Protein AF-A0A2G6J5K8-F1 (afdb_monomer_lite)

pLDDT: mean 71.07, std 20.0, range [29.27, 92.19]

Radius of gyration: 19.98 Å; chains: 1; bounding box: 50×26×52 Å

Sequence (111 aa):
PRGDVWRDRETLGNDDHAKGGENRFSLHRSGLVFALRFCWESARKGTLCAAADLLITPVPARGRCPSCGTEAEVDSFVASCPACDRVGLELLQGRELRLRSLDVDREANHV

Structure (mmCIF, N/CA/C/O backbone):
data_AF-A0A2G6J5K8-F1
#
_entry.id   AF-A0A2G6J5K8-F1
#
loop_
_atom_site.group_PDB
_atom_site.id
_atom_site.type_symbol
_atom_site.label_atom_id
_atom_site.label_alt_id
_atom_site.label_comp_id
_atom_site.label_asym_id
_atom_site.label_entity_id
_atom_site.label_seq_id
_atom_site.pdbx_PDB_ins_code
_atom_site.Cartn_x
_atom_site.Cartn_y
_atom_site.Cartn_z
_atom_site.occupancy
_atom_site.B_iso_or_equiv
_atom_site.auth_seq_id
_atom_site.auth_comp_id
_atom_site.auth_asym_id
_atom_site.auth_atom_id
_atom_site.pdbx_PDB_model_num
ATOM 1 N N . PRO A 1 1 ? -10.233 7.550 -26.027 1.00 35.38 1 PRO A N 1
ATOM 2 C CA . PRO A 1 1 ? -9.608 6.415 -25.301 1.00 35.38 1 PRO A CA 1
ATOM 3 C C . PRO A 1 1 ? -8.640 6.959 -24.232 1.00 35.38 1 PRO A C 1
ATOM 5 O O . PRO A 1 1 ? -7.585 7.459 -24.586 1.00 35.38 1 PRO A O 1
ATOM 8 N N . ARG A 1 2 ? -8.934 7.046 -22.936 1.00 35.16 2 ARG A N 1
ATOM 9 C CA . ARG A 1 2 ? -9.656 6.233 -21.944 1.00 35.16 2 ARG A CA 1
ATOM 10 C C . ARG A 1 2 ? -10.281 7.287 -21.000 1.00 35.16 2 ARG A C 1
ATOM 12 O O . ARG A 1 2 ? -9.561 8.195 -20.627 1.00 35.16 2 ARG A O 1
ATOM 19 N N . GLY A 1 3 ? -11.573 7.364 -20.713 1.00 31.12 3 GLY A N 1
ATOM 20 C CA . GLY A 1 3 ? -12.426 6.313 -20.170 1.00 31.12 3 GLY A CA 1
ATOM 21 C C . GLY A 1 3 ? -12.781 6.650 -18.715 1.00 31.12 3 GLY A C 1
ATOM 22 O O . GLY A 1 3 ? -12.599 5.803 -17.849 1.00 31.12 3 GLY A O 1
ATOM 23 N N . ASP A 1 4 ? -13.216 7.890 -18.460 1.00 38.50 4 ASP A N 1
ATOM 24 C CA . ASP A 1 4 ? -13.761 8.347 -17.180 1.00 38.50 4 ASP A CA 1
ATOM 25 C C . ASP A 1 4 ? -15.179 7.801 -17.017 1.00 38.50 4 ASP A C 1
ATOM 27 O O . ASP A 1 4 ? -16.109 8.334 -17.613 1.00 38.50 4 ASP A O 1
ATOM 31 N N . VAL A 1 5 ? -15.361 6.734 -16.238 1.00 36.47 5 VAL A N 1
ATOM 32 C CA . VAL A 1 5 ? -16.668 6.358 -15.679 1.00 36.47 5 VAL A CA 1
ATOM 33 C C . VAL A 1 5 ? -16.429 5.548 -14.407 1.00 36.47 5 VAL A C 1
ATOM 35 O O . VAL A 1 5 ? -16.060 4.382 -14.492 1.00 36.47 5 VAL A O 1
ATOM 38 N N . TRP A 1 6 ? -16.717 6.112 -13.235 1.00 37.88 6 TRP A N 1
ATOM 39 C CA . TRP A 1 6 ? -17.154 5.298 -12.100 1.00 37.88 6 TRP A CA 1
ATOM 40 C C . TRP A 1 6 ? -18.399 5.945 -11.504 1.00 37.88 6 TRP A C 1
ATOM 42 O O . TRP A 1 6 ? -18.350 7.038 -10.954 1.00 37.88 6 TRP A O 1
ATOM 52 N N . ARG A 1 7 ? -19.530 5.276 -11.759 1.00 31.91 7 ARG A N 1
ATOM 53 C CA . ARG A 1 7 ? -20.882 5.643 -11.335 1.00 31.91 7 ARG A CA 1
ATOM 54 C C . ARG A 1 7 ? -21.033 5.448 -9.831 1.00 31.91 7 ARG A C 1
ATOM 56 O O . ARG A 1 7 ? -20.701 4.370 -9.333 1.00 31.91 7 ARG A O 1
ATOM 63 N N . ASP A 1 8 ? -21.648 6.429 -9.183 1.00 35.56 8 ASP A N 1
ATOM 64 C CA . ASP A 1 8 ? -22.323 6.246 -7.904 1.00 35.56 8 ASP A CA 1
ATOM 65 C C . ASP A 1 8 ? -23.358 5.127 -8.033 1.00 35.56 8 ASP A C 1
ATOM 67 O O . ASP A 1 8 ? -24.153 5.080 -8.979 1.00 35.56 8 ASP A O 1
ATOM 71 N N . ARG A 1 9 ? -23.319 4.188 -7.093 1.00 38.47 9 ARG A N 1
ATOM 72 C CA . ARG A 1 9 ? -24.383 3.210 -6.904 1.00 38.47 9 ARG A CA 1
ATOM 73 C C . ARG A 1 9 ? -24.692 3.130 -5.423 1.00 38.47 9 ARG A C 1
ATOM 75 O O . ARG A 1 9 ? -24.114 2.324 -4.701 1.00 38.47 9 ARG A O 1
ATOM 82 N N . GLU A 1 10 ? -25.631 3.971 -5.019 1.00 47.53 10 GLU A N 1
ATOM 83 C CA . GLU A 1 10 ? -26.541 3.6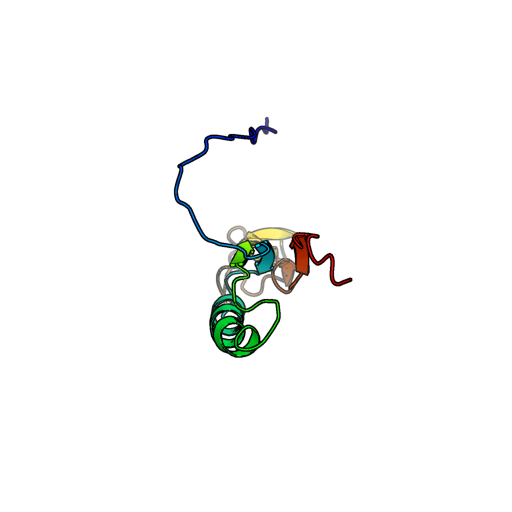75 -3.923 1.00 47.53 10 GLU A CA 1
ATOM 84 C C . GLU A 1 10 ? -27.349 2.422 -4.284 1.00 47.53 10 GLU A C 1
ATOM 86 O O . GLU A 1 10 ? -27.998 2.373 -5.326 1.00 47.53 10 GLU A O 1
A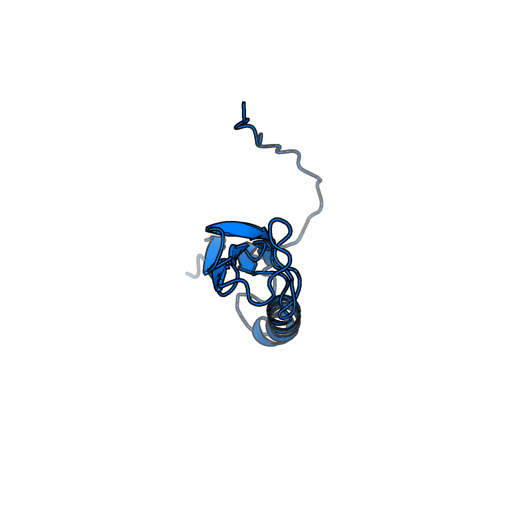TOM 91 N N . THR A 1 11 ? -27.318 1.418 -3.412 1.00 41.56 11 THR A N 1
ATOM 92 C CA . THR A 1 11 ? -28.514 0.650 -3.045 1.00 41.56 11 THR A CA 1
ATOM 93 C C . THR A 1 11 ? -28.279 0.065 -1.663 1.00 41.56 11 THR A C 1
ATOM 95 O O . THR A 1 11 ? -27.370 -0.737 -1.459 1.00 41.56 11 THR A O 1
ATOM 98 N N . LEU A 1 12 ? -29.120 0.532 -0.747 1.00 44.03 12 LEU A N 1
ATOM 99 C CA . LEU A 1 12 ? -29.267 0.148 0.645 1.00 44.03 12 LEU A CA 1
ATOM 100 C C . LEU A 1 12 ? -29.602 -1.345 0.766 1.00 44.03 12 LEU A C 1
ATOM 102 O O . LEU A 1 12 ? -30.574 -1.818 0.177 1.00 44.03 12 LEU A O 1
ATOM 106 N N . GLY A 1 13 ? -28.809 -2.061 1.559 1.00 29.27 13 GLY A N 1
ATOM 107 C CA . GLY A 1 13 ? -29.193 -3.308 2.208 1.00 29.27 13 GLY A CA 1
ATOM 108 C C . GLY A 1 13 ? -29.441 -2.990 3.676 1.00 29.27 13 GLY A C 1
ATOM 109 O O . GLY A 1 13 ? -28.534 -2.555 4.374 1.00 29.27 13 GLY A O 1
ATOM 110 N N . ASN A 1 14 ? -30.696 -3.113 4.084 1.00 41.41 14 ASN A N 1
ATOM 111 C CA . ASN A 1 14 ? -31.193 -2.889 5.430 1.00 41.41 14 ASN A CA 1
ATOM 112 C C . ASN A 1 14 ? -30.600 -3.920 6.400 1.00 41.41 14 ASN A C 1
ATOM 114 O O . ASN A 1 14 ? -31.086 -5.044 6.416 1.00 41.41 14 ASN A O 1
ATOM 118 N N . ASP A 1 15 ? -29.614 -3.517 7.200 1.00 39.31 15 ASP A N 1
ATOM 119 C CA . ASP A 1 15 ? -29.224 -4.195 8.437 1.00 39.31 15 ASP A CA 1
ATOM 120 C C . ASP A 1 15 ? -28.860 -3.137 9.489 1.00 39.31 15 ASP A C 1
ATOM 122 O O . ASP A 1 15 ? -27.913 -2.360 9.351 1.00 39.31 15 ASP A O 1
ATOM 126 N N . ASP A 1 16 ? -29.689 -3.083 10.527 1.00 45.56 16 ASP A N 1
ATOM 127 C CA . ASP A 1 16 ? -29.548 -2.217 11.685 1.00 45.56 16 ASP A CA 1
ATOM 128 C C . ASP A 1 16 ? -28.239 -2.502 12.456 1.00 45.56 16 ASP A C 1
ATOM 130 O O . ASP A 1 16 ? -27.921 -3.653 12.749 1.00 45.56 16 ASP A O 1
ATOM 134 N N . HIS A 1 17 ? -27.585 -1.427 12.920 1.00 38.56 17 HIS A N 1
ATOM 135 C CA . HIS A 1 17 ? -26.466 -1.361 13.886 1.00 38.56 17 HIS A CA 1
ATOM 136 C C . HIS A 1 17 ? -25.024 -1.508 13.358 1.00 38.56 17 HIS A C 1
ATOM 138 O O . HIS A 1 17 ? -24.336 -2.485 13.646 1.00 38.56 17 HIS A O 1
ATOM 144 N N . ALA A 1 18 ? -24.474 -0.430 12.790 1.00 36.06 18 ALA A N 1
ATOM 145 C CA . ALA A 1 18 ? -23.036 -0.151 12.883 1.00 36.06 18 ALA A CA 1
ATOM 146 C C . ALA A 1 18 ? -22.782 1.366 12.929 1.00 36.06 18 ALA A C 1
ATOM 148 O O . ALA A 1 18 ? -22.689 2.031 11.906 1.00 36.06 18 ALA A O 1
ATOM 149 N N . LYS A 1 19 ? -22.698 1.935 14.139 1.00 42.97 19 LYS A N 1
ATOM 150 C CA . LYS A 1 19 ? -22.201 3.306 14.341 1.00 42.97 19 LYS A CA 1
ATOM 151 C C . LYS A 1 19 ? -20.677 3.276 14.279 1.00 42.97 19 LYS A C 1
ATOM 153 O O . LYS A 1 19 ? -20.060 2.949 15.289 1.00 42.97 19 LYS A O 1
ATOM 158 N N . GLY A 1 20 ? -20.076 3.590 13.136 1.00 38.56 20 GLY A N 1
ATOM 159 C CA . GLY A 1 20 ? -18.625 3.586 12.970 1.00 38.56 20 GLY A CA 1
ATOM 160 C C . GLY A 1 20 ? -18.188 4.356 11.731 1.00 38.56 20 GLY A C 1
ATOM 161 O O . GLY A 1 20 ? -18.464 3.930 10.620 1.00 38.56 20 GLY A O 1
ATOM 162 N N . GLY A 1 21 ? -17.490 5.479 11.925 1.00 53.31 21 GLY A N 1
ATOM 163 C CA . GLY A 1 21 ? -16.977 6.296 10.823 1.00 53.31 21 GLY A CA 1
ATOM 164 C C . GLY A 1 21 ? -15.974 5.537 9.949 1.00 53.31 21 GLY A C 1
ATOM 165 O O . GLY A 1 21 ? -15.113 4.808 10.450 1.00 53.31 21 GLY A O 1
ATOM 166 N N . GLU A 1 22 ? -16.079 5.703 8.635 1.00 48.53 22 GLU A N 1
ATOM 167 C CA . GLU A 1 22 ? -15.224 5.032 7.658 1.00 48.53 22 GLU A CA 1
ATOM 168 C C . GLU A 1 22 ? -13.896 5.789 7.479 1.00 48.53 22 GLU A C 1
ATOM 170 O O . GLU A 1 22 ? -13.862 6.980 7.163 1.00 48.53 22 GLU A O 1
ATOM 175 N N . ASN A 1 23 ? -12.756 5.108 7.641 1.00 47.16 23 ASN A N 1
ATOM 176 C CA . ASN A 1 23 ? -11.446 5.688 7.342 1.00 47.16 23 ASN A CA 1
ATOM 177 C C . ASN A 1 23 ? -10.828 5.027 6.116 1.00 47.16 23 ASN A C 1
ATOM 179 O O . ASN A 1 23 ? -10.616 3.813 6.080 1.00 47.16 23 ASN A O 1
ATOM 183 N N . ARG A 1 24 ? -10.452 5.839 5.121 1.00 52.91 24 ARG A N 1
ATOM 184 C CA . ARG A 1 24 ? -9.852 5.355 3.874 1.00 52.91 24 ARG A CA 1
ATOM 185 C C . ARG A 1 24 ? -8.401 5.800 3.742 1.00 52.91 24 ARG A C 1
ATOM 187 O O . ARG A 1 24 ? -8.079 6.972 3.542 1.00 52.91 24 ARG A O 1
ATOM 194 N N . PHE A 1 25 ? -7.510 4.825 3.775 1.00 51.81 25 PHE A N 1
ATOM 195 C CA . PHE A 1 25 ? -6.077 4.957 3.564 1.00 51.81 25 PHE A CA 1
ATOM 196 C C . PHE A 1 25 ? -5.713 4.413 2.182 1.00 51.81 25 PHE A C 1
ATOM 198 O O . PHE A 1 25 ? -6.300 3.448 1.712 1.00 51.81 25 PHE A O 1
ATOM 205 N N . SER A 1 26 ? -4.738 5.002 1.493 1.00 44.38 26 SER A N 1
ATOM 206 C CA . SER A 1 26 ? -4.145 4.389 0.295 1.00 44.38 26 SER A CA 1
ATOM 207 C C . SER A 1 26 ? -2.745 3.867 0.623 1.00 44.38 26 SER A C 1
ATOM 209 O O . SER A 1 26 ? -1.924 4.636 1.120 1.00 44.38 26 SER A O 1
ATOM 211 N N . LEU A 1 27 ? -2.478 2.579 0.369 1.00 48.88 27 LEU A N 1
ATOM 212 C CA . LEU A 1 27 ? -1.241 1.876 0.748 1.00 48.88 27 LEU A CA 1
ATOM 213 C C . LEU A 1 27 ? -0.814 0.830 -0.283 1.00 48.88 27 LEU A C 1
ATOM 215 O O . LEU A 1 27 ? -1.527 -0.148 -0.475 1.00 48.88 27 LEU A O 1
ATOM 219 N N . HIS A 1 28 ? 0.378 0.971 -0.865 1.00 57.53 28 HIS A N 1
ATOM 220 C CA . HIS A 1 28 ? 0.980 -0.025 -1.763 1.00 57.53 28 HIS A CA 1
ATOM 221 C C . HIS A 1 28 ? 1.041 -1.431 -1.138 1.00 57.53 28 HIS A C 1
ATOM 223 O O . HIS A 1 28 ? 1.214 -1.562 0.069 1.00 57.53 28 HIS A O 1
ATOM 229 N N . ARG A 1 29 ? 0.983 -2.472 -1.984 1.00 55.62 29 ARG A N 1
ATOM 230 C CA . ARG A 1 29 ? 1.147 -3.920 -1.715 1.00 55.62 29 ARG A CA 1
ATOM 231 C C . ARG A 1 29 ? 2.540 -4.300 -1.162 1.00 55.62 29 ARG A C 1
ATOM 233 O O . ARG A 1 29 ? 3.156 -5.268 -1.584 1.00 55.62 29 ARG A O 1
ATOM 240 N N . SER A 1 30 ? 3.072 -3.502 -0.245 1.00 57.22 30 SER A N 1
ATOM 241 C CA . SER A 1 30 ? 4.223 -3.804 0.596 1.00 57.22 30 SER A CA 1
ATOM 242 C C . SER A 1 30 ? 3.716 -4.376 1.927 1.00 57.22 30 SER A C 1
ATOM 244 O O . SER A 1 30 ? 2.546 -4.205 2.282 1.00 57.22 30 SER A O 1
ATOM 246 N N . GLY A 1 31 ? 4.580 -5.042 2.700 1.00 66.31 31 GLY A N 1
ATOM 247 C CA . GLY A 1 31 ? 4.237 -5.567 4.036 1.00 66.31 31 GLY A CA 1
ATOM 248 C C . GLY A 1 31 ? 3.607 -4.535 4.990 1.00 66.31 31 GLY A C 1
ATOM 249 O O . GLY A 1 31 ? 2.990 -4.910 5.984 1.00 66.31 31 GLY A O 1
ATOM 250 N N . LEU A 1 32 ? 3.678 -3.243 4.652 1.00 77.12 32 LEU A N 1
ATOM 251 C CA . LEU A 1 32 ? 3.012 -2.147 5.341 1.00 77.12 32 LEU A CA 1
ATOM 252 C C . LEU A 1 32 ? 1.483 -2.297 5.408 1.00 77.12 32 LEU A C 1
ATOM 254 O O . LEU A 1 32 ? 0.907 -1.970 6.440 1.00 77.12 32 LEU A O 1
ATOM 258 N N . VAL A 1 33 ? 0.814 -2.818 4.369 1.00 81.25 33 VAL A N 1
ATOM 259 C CA . VAL A 1 33 ? -0.650 -3.044 4.412 1.00 81.25 33 VAL A CA 1
ATOM 260 C C . VAL A 1 33 ? -1.002 -4.038 5.512 1.00 81.25 33 VAL A C 1
ATOM 262 O O . VAL A 1 33 ? -1.925 -3.801 6.288 1.00 81.25 33 VAL A O 1
ATOM 265 N N . PHE A 1 34 ? -0.246 -5.132 5.601 1.00 82.38 34 PHE A N 1
ATOM 266 C CA . PHE A 1 34 ? -0.433 -6.135 6.644 1.00 82.38 34 PHE A CA 1
ATOM 267 C C . PHE A 1 34 ? -0.133 -5.560 8.025 1.00 82.38 34 PHE A C 1
ATOM 269 O O . PHE A 1 34 ? -0.943 -5.725 8.931 1.00 82.38 34 PHE A O 1
ATOM 276 N N . ALA A 1 35 ? 0.980 -4.836 8.171 1.00 87.75 35 ALA A N 1
ATOM 277 C CA . ALA A 1 35 ? 1.347 -4.200 9.432 1.00 87.75 35 ALA A CA 1
ATOM 278 C C . ALA A 1 35 ? 0.286 -3.192 9.902 1.00 87.75 35 ALA A C 1
ATOM 280 O O . ALA A 1 35 ? -0.066 -3.177 11.076 1.00 87.75 35 ALA A O 1
ATOM 281 N N . LEU A 1 36 ? -0.278 -2.389 8.995 1.00 88.62 36 LEU A N 1
ATOM 282 C CA . LEU A 1 36 ? -1.322 -1.425 9.340 1.00 88.62 36 LEU A CA 1
ATOM 283 C C . LEU A 1 36 ? -2.633 -2.098 9.715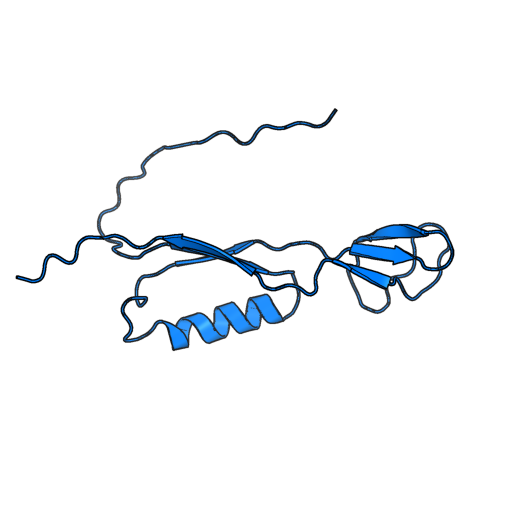 1.00 88.62 36 LEU A C 1
ATOM 285 O O . LEU A 1 36 ? -3.220 -1.710 10.717 1.00 88.62 36 LEU A O 1
ATOM 289 N N . ARG A 1 37 ? -3.066 -3.129 8.978 1.00 87.88 37 ARG A N 1
ATOM 290 C CA . ARG A 1 37 ? -4.244 -3.919 9.373 1.00 87.88 37 ARG A CA 1
ATOM 291 C C . ARG A 1 37 ? -4.050 -4.565 10.741 1.00 87.88 37 ARG A C 1
ATOM 293 O O . ARG A 1 37 ? -4.949 -4.513 11.570 1.00 87.88 37 ARG A O 1
ATOM 300 N N . PHE A 1 38 ? -2.869 -5.127 10.985 1.00 87.25 38 PHE A N 1
ATOM 301 C CA . PHE A 1 38 ? -2.532 -5.758 12.256 1.00 87.25 38 PHE A CA 1
ATOM 302 C C . PHE A 1 38 ? -2.548 -4.757 13.418 1.00 87.25 38 PHE A C 1
ATOM 304 O O . PHE A 1 38 ? -3.192 -4.992 14.438 1.00 87.25 38 PHE A O 1
ATOM 311 N N . CYS A 1 39 ? -1.876 -3.617 13.261 1.00 91.81 39 CYS A N 1
ATOM 312 C CA . CYS A 1 39 ? -1.809 -2.604 14.308 1.00 91.81 39 CYS A CA 1
ATOM 313 C C . CYS A 1 39 ? -3.149 -1.882 14.519 1.00 91.81 39 CYS A C 1
ATOM 315 O O . CYS A 1 39 ? -3.436 -1.491 15.649 1.00 91.81 39 CYS A O 1
ATOM 317 N N . TRP A 1 40 ? -3.978 -1.724 13.479 1.00 92.19 40 TRP A N 1
ATOM 318 C CA . TRP A 1 40 ? -5.270 -1.033 13.562 1.00 92.19 40 TRP A CA 1
ATOM 319 C C . TRP A 1 40 ? -6.214 -1.665 14.579 1.00 92.19 40 TRP A C 1
ATOM 321 O O . TRP A 1 40 ? -6.796 -0.954 15.395 1.00 92.19 40 TRP A O 1
ATOM 331 N N . GLU A 1 41 ? -6.310 -2.995 14.587 1.00 88.31 41 GLU A N 1
ATOM 332 C CA . GLU A 1 41 ? -7.175 -3.723 15.518 1.00 88.31 41 GLU A CA 1
ATOM 333 C C . GLU A 1 41 ? -6.820 -3.461 16.981 1.00 88.31 41 GLU A C 1
ATOM 335 O O . GLU A 1 41 ? -7.698 -3.375 17.837 1.00 88.31 41 GLU A O 1
ATOM 340 N N . SER A 1 42 ? -5.536 -3.300 17.286 1.00 92.06 42 SER A N 1
ATOM 341 C CA . SER A 1 42 ? -5.091 -2.926 18.629 1.00 92.06 42 SER A CA 1
ATOM 342 C C . SER A 1 42 ? -5.282 -1.433 18.893 1.00 92.06 42 SER A C 1
ATOM 344 O O . SER A 1 42 ? -5.716 -1.062 19.978 1.00 92.06 42 SER A O 1
ATOM 346 N N . ALA A 1 43 ? -5.004 -0.581 17.905 1.00 91.25 43 ALA A N 1
ATOM 347 C CA . ALA A 1 43 ? -5.070 0.872 18.039 1.00 91.25 43 ALA A CA 1
ATOM 348 C C . ALA A 1 43 ? -6.501 1.414 18.216 1.00 91.25 43 ALA A C 1
ATOM 350 O O . ALA A 1 43 ? -6.688 2.410 18.908 1.00 91.25 43 ALA A O 1
ATOM 351 N N . ARG A 1 44 ? -7.515 0.777 17.611 1.00 91.94 44 ARG A N 1
ATOM 352 C CA . ARG A 1 44 ? -8.915 1.237 17.678 1.00 91.94 44 ARG A CA 1
ATOM 353 C C . ARG A 1 44 ? -9.626 0.874 18.985 1.00 91.94 44 ARG A C 1
ATOM 355 O O . ARG A 1 44 ? -10.589 1.541 19.367 1.00 91.94 44 ARG A O 1
ATOM 362 N N . LYS A 1 45 ? -9.189 -0.182 19.676 1.00 90.69 45 LYS A N 1
ATOM 363 C CA . LYS A 1 45 ? -9.859 -0.706 20.878 1.00 90.69 45 LYS A CA 1
ATOM 364 C C . LYS A 1 45 ? -9.844 0.318 22.011 1.00 90.69 45 LYS A C 1
ATOM 366 O O . LYS A 1 45 ? -8.810 0.895 22.318 1.00 90.69 45 LYS A O 1
ATOM 371 N N . GLY A 1 46 ? -11.000 0.524 22.643 1.00 88.62 46 GLY A N 1
ATOM 372 C CA . GLY A 1 46 ? -11.140 1.481 23.748 1.00 88.62 46 GLY A CA 1
ATOM 373 C C . GLY A 1 46 ? -11.056 2.953 23.330 1.00 88.62 46 GLY A C 1
ATOM 374 O O . GLY A 1 46 ? -10.953 3.818 24.193 1.00 88.62 46 GLY A O 1
ATOM 375 N N . THR A 1 47 ? -11.104 3.248 22.028 1.00 88.00 47 THR A N 1
ATOM 376 C CA . THR A 1 47 ? -11.138 4.617 21.491 1.00 88.00 47 THR A CA 1
ATOM 377 C C . THR A 1 47 ? -12.500 4.922 20.865 1.00 88.00 47 THR A C 1
ATOM 379 O O . THR A 1 47 ? -13.305 4.018 20.637 1.00 88.00 47 THR A O 1
ATOM 382 N N . LEU A 1 48 ? -12.739 6.187 20.503 1.00 86.12 48 LEU A N 1
ATOM 383 C CA . LEU A 1 48 ? -13.902 6.587 19.694 1.00 86.12 48 LEU A CA 1
ATOM 384 C C . LEU A 1 48 ? -13.960 5.857 18.338 1.00 86.12 48 LEU A C 1
ATOM 386 O O . LEU A 1 48 ? -15.028 5.708 17.757 1.00 86.12 48 LEU A O 1
ATOM 390 N N . CYS A 1 49 ? -12.822 5.353 17.857 1.00 85.44 49 CYS A N 1
ATOM 391 C CA . CYS A 1 49 ? -12.711 4.615 16.605 1.00 85.44 49 CYS A CA 1
ATOM 392 C C . CYS A 1 49 ? -12.993 3.111 16.764 1.00 85.44 49 CYS A C 1
ATOM 394 O O . CYS A 1 49 ? -12.752 2.351 15.831 1.00 85.44 49 CYS A O 1
ATOM 396 N N . ALA A 1 50 ? -13.487 2.642 17.916 1.00 88.50 50 ALA A N 1
ATOM 397 C CA . ALA A 1 50 ? -13.698 1.214 18.171 1.00 88.50 50 ALA A CA 1
ATOM 398 C C . ALA A 1 50 ? -14.577 0.524 17.116 1.00 88.50 50 ALA A C 1
ATOM 400 O O . ALA A 1 50 ? -14.357 -0.650 16.837 1.00 88.50 50 ALA A O 1
ATOM 401 N N . ALA A 1 51 ? -15.498 1.247 16.480 1.00 85.12 51 ALA A N 1
ATOM 402 C CA . ALA A 1 51 ? -16.351 0.768 15.393 1.00 85.12 51 ALA A CA 1
ATOM 403 C C . ALA A 1 51 ? -15.928 1.274 13.995 1.00 85.12 51 ALA A C 1
ATOM 405 O O . ALA A 1 51 ? -16.547 0.899 13.013 1.00 85.12 51 ALA A O 1
ATOM 406 N N . ALA A 1 52 ? -14.849 2.053 13.887 1.00 87.00 52 ALA A N 1
ATOM 407 C CA . ALA A 1 52 ? -14.407 2.642 12.628 1.00 87.00 52 ALA A CA 1
ATOM 408 C C . ALA A 1 52 ? -13.776 1.626 11.664 1.00 87.00 52 ALA A C 1
ATOM 410 O O . ALA A 1 52 ? -12.886 0.856 12.043 1.00 87.00 52 ALA A O 1
ATOM 411 N N . ASP A 1 53 ? -14.165 1.686 10.396 1.00 85.69 53 ASP A N 1
ATOM 412 C CA . ASP A 1 53 ? -13.629 0.805 9.364 1.00 85.69 53 ASP A CA 1
ATOM 413 C C . ASP A 1 53 ? -12.293 1.288 8.798 1.00 85.69 53 ASP A C 1
ATOM 415 O O . ASP A 1 53 ? -12.035 2.487 8.669 1.00 85.69 53 ASP A O 1
ATOM 419 N N . LEU A 1 54 ? -11.433 0.325 8.443 1.00 88.19 54 LEU A N 1
ATOM 420 C CA . LEU A 1 54 ? -10.150 0.567 7.783 1.00 88.19 54 LEU A CA 1
ATOM 421 C C . LEU A 1 54 ? -10.191 0.109 6.325 1.00 88.19 54 LEU A C 1
ATOM 423 O O . LEU A 1 54 ? -9.921 -1.054 5.990 1.00 88.19 54 LEU A O 1
ATOM 427 N N . LEU A 1 55 ? -10.444 1.063 5.439 1.00 87.31 55 LEU A N 1
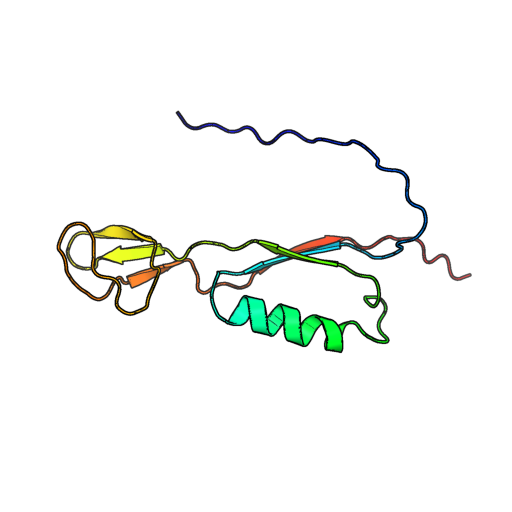ATOM 428 C CA . LEU A 1 55 ? -10.385 0.874 3.999 1.00 87.31 55 LEU A CA 1
ATOM 429 C C . LEU A 1 55 ? -8.972 1.175 3.506 1.00 87.31 55 LEU A C 1
ATOM 431 O O . LEU A 1 55 ? -8.420 2.237 3.773 1.00 87.31 55 LEU A O 1
ATOM 435 N N . ILE A 1 56 ? -8.377 0.237 2.770 1.00 86.12 56 ILE A N 1
ATOM 436 C CA . ILE A 1 56 ? -7.025 0.376 2.226 1.00 86.12 56 ILE A CA 1
ATOM 437 C C . ILE A 1 56 ? -7.060 0.256 0.704 1.00 86.12 56 ILE A C 1
ATOM 439 O O . ILE A 1 56 ? -7.453 -0.781 0.178 1.00 86.12 56 ILE A O 1
ATOM 443 N N . THR A 1 57 ? -6.594 1.284 -0.003 1.00 85.12 57 THR A N 1
ATOM 444 C CA . THR A 1 57 ? -6.483 1.304 -1.467 1.00 85.12 57 THR A CA 1
ATOM 445 C C . THR A 1 57 ? -5.036 1.096 -1.910 1.00 85.12 57 THR A C 1
ATOM 447 O O . THR A 1 57 ? -4.226 2.016 -1.757 1.00 85.12 57 THR A O 1
ATOM 450 N N . PRO A 1 58 ? -4.678 -0.064 -2.480 1.00 77.75 58 PRO A N 1
ATOM 451 C CA . PRO A 1 58 ? -3.339 -0.273 -2.985 1.00 77.75 58 PRO A CA 1
ATOM 452 C C . PRO A 1 58 ? -3.037 0.539 -4.228 1.00 77.75 58 PRO A C 1
ATOM 454 O O . PRO A 1 58 ? -3.824 0.624 -5.164 1.00 77.75 58 PRO A O 1
ATOM 457 N N . VAL A 1 59 ? -1.861 1.150 -4.198 1.00 82.19 59 VAL A N 1
ATOM 458 C CA . VAL A 1 59 ? -1.260 1.859 -5.320 1.00 82.19 59 VAL A CA 1
ATOM 459 C C . VAL A 1 59 ? -0.155 0.949 -5.843 1.00 82.19 59 VAL A C 1
ATOM 461 O O . VAL A 1 59 ? 0.604 0.496 -4.999 1.00 82.19 59 VAL A O 1
ATOM 464 N N . PRO A 1 60 ? -0.064 0.634 -7.145 1.00 79.06 60 PRO A N 1
ATOM 465 C CA . PRO A 1 60 ? 1.012 -0.194 -7.691 1.00 79.06 60 PRO A CA 1
ATOM 466 C C . PRO A 1 60 ? 2.338 0.571 -7.743 1.00 79.06 60 PRO A C 1
ATOM 468 O O . PRO A 1 60 ? 2.361 1.781 -7.991 1.00 79.06 60 PRO A O 1
ATOM 471 N N . ALA A 1 61 ? 3.441 -0.128 -7.494 1.00 83.94 61 ALA A N 1
ATOM 472 C CA . ALA A 1 61 ? 4.777 0.437 -7.552 1.00 83.94 61 ALA A CA 1
ATOM 473 C C . ALA A 1 61 ? 5.159 0.623 -9.008 1.00 83.94 61 ALA A C 1
ATOM 475 O O . ALA A 1 61 ? 4.988 -0.277 -9.823 1.00 83.94 61 ALA A O 1
ATOM 476 N N . ARG A 1 62 ? 5.695 1.790 -9.342 1.00 87.75 62 ARG A N 1
ATOM 477 C CA . ARG A 1 62 ? 6.183 2.070 -10.690 1.00 87.75 62 ARG A CA 1
ATOM 478 C C . ARG A 1 62 ? 7.628 2.472 -10.617 1.00 87.75 62 ARG A C 1
ATOM 480 O O . ARG A 1 62 ? 8.020 3.226 -9.728 1.00 87.75 62 ARG A O 1
ATOM 487 N N . GLY A 1 63 ? 8.402 1.984 -11.567 1.00 90.12 63 GLY A N 1
ATOM 488 C CA . GLY A 1 63 ? 9.805 2.309 -11.687 1.00 90.12 63 GLY A CA 1
ATOM 489 C C . GLY A 1 63 ? 10.178 2.613 -13.121 1.00 90.12 63 GLY A C 1
ATOM 490 O O . GLY A 1 63 ? 9.542 2.137 -14.060 1.00 90.12 63 GLY A O 1
ATOM 491 N N . ARG A 1 64 ? 11.217 3.422 -13.278 1.00 91.19 64 ARG A N 1
ATOM 492 C CA . ARG A 1 64 ? 11.798 3.812 -14.552 1.00 91.19 64 ARG A CA 1
ATOM 493 C C . ARG A 1 64 ? 13.159 3.164 -14.707 1.00 91.19 64 ARG A C 1
ATOM 495 O O . ARG A 1 64 ? 13.989 3.207 -13.805 1.00 91.19 64 ARG A O 1
ATOM 502 N N . CYS A 1 65 ? 13.416 2.579 -15.869 1.00 91.62 65 CYS A N 1
ATOM 503 C CA . CYS A 1 65 ? 14.751 2.093 -16.177 1.00 91.62 65 CYS A CA 1
ATOM 504 C C . CYS A 1 65 ? 15.698 3.280 -16.417 1.00 91.62 65 CYS A C 1
ATOM 506 O O . CYS A 1 65 ? 15.429 4.078 -17.318 1.00 91.62 65 CYS A O 1
ATOM 508 N N . PRO A 1 66 ? 16.836 3.376 -15.709 1.00 88.69 66 PRO A N 1
ATOM 509 C CA . PRO A 1 66 ? 17.793 4.462 -15.916 1.00 88.69 66 PRO A CA 1
ATOM 510 C C . PRO A 1 66 ? 18.497 4.393 -17.281 1.00 88.69 66 PRO A C 1
ATOM 512 O O . PRO A 1 66 ? 19.069 5.382 -17.723 1.00 88.69 66 PRO A O 1
ATOM 515 N N . SER A 1 67 ? 18.471 3.242 -17.966 1.00 90.19 67 SER A N 1
ATOM 516 C CA . SER A 1 67 ? 19.160 3.067 -19.254 1.00 90.19 67 SER A CA 1
ATOM 517 C C . SER A 1 67 ? 18.291 3.329 -20.478 1.00 90.19 67 SER A C 1
ATOM 519 O O . SER A 1 67 ? 18.785 3.900 -21.442 1.00 90.19 67 SER A O 1
ATOM 521 N N . CYS A 1 68 ? 17.026 2.908 -20.472 1.00 92.19 68 CYS A N 1
ATOM 522 C CA . CYS A 1 68 ? 16.129 3.099 -21.620 1.00 92.19 68 CYS A CA 1
ATOM 523 C C . CYS A 1 68 ? 14.946 4.031 -21.332 1.00 92.19 68 CYS A C 1
ATOM 525 O O . CYS A 1 68 ? 14.197 4.360 -22.245 1.00 92.19 68 CYS A O 1
ATOM 527 N N . GLY A 1 69 ? 14.745 4.440 -20.076 1.00 90.75 69 GLY A N 1
ATOM 528 C CA . GLY A 1 69 ? 13.637 5.305 -19.676 1.00 90.75 69 GLY A CA 1
ATOM 529 C C . GLY A 1 69 ? 12.269 4.619 -19.628 1.00 90.75 69 GLY A C 1
ATOM 530 O O . GLY A 1 69 ? 11.289 5.280 -19.297 1.00 90.75 69 GLY A O 1
ATOM 531 N N . THR A 1 70 ? 12.172 3.318 -19.926 1.00 92.00 70 THR A N 1
ATOM 532 C CA . THR A 1 70 ? 10.904 2.579 -19.859 1.00 92.00 70 THR A CA 1
ATOM 533 C C . THR A 1 70 ? 10.361 2.567 -18.436 1.00 92.00 70 THR A C 1
ATOM 535 O O . THR A 1 70 ? 11.066 2.181 -17.502 1.00 92.00 70 THR A O 1
ATOM 538 N N . GLU A 1 71 ? 9.095 2.952 -18.293 1.00 91.12 71 GLU A N 1
ATOM 539 C CA . GLU A 1 71 ? 8.343 2.815 -17.051 1.00 91.12 71 GLU A CA 1
ATOM 540 C C . GLU A 1 71 ? 7.606 1.480 -17.019 1.00 91.12 71 GLU A C 1
ATOM 542 O O . GLU A 1 71 ? 6.931 1.106 -17.980 1.00 91.12 71 GLU A O 1
ATOM 547 N N . ALA A 1 72 ? 7.726 0.772 -15.904 1.00 87.38 72 ALA A N 1
ATOM 548 C CA . ALA A 1 72 ? 7.072 -0.506 -15.677 1.00 87.38 72 ALA A CA 1
ATOM 549 C C . ALA A 1 72 ? 6.583 -0.610 -14.229 1.00 87.38 72 ALA A C 1
ATOM 551 O O . ALA A 1 72 ? 7.039 0.126 -13.347 1.00 87.38 72 ALA A O 1
ATOM 552 N N . GLU A 1 73 ? 5.638 -1.518 -13.996 1.00 85.19 73 GLU A N 1
ATOM 553 C CA . GLU A 1 73 ? 5.264 -1.912 -12.640 1.00 85.19 73 GLU A CA 1
ATOM 554 C C . GLU A 1 73 ? 6.429 -2.673 -11.990 1.00 85.19 73 GLU A C 1
ATOM 556 O O . GLU A 1 73 ? 7.141 -3.426 -12.658 1.00 85.19 73 GLU A O 1
ATOM 561 N N . VAL A 1 74 ? 6.675 -2.413 -10.706 1.00 83.00 74 VAL A N 1
ATOM 562 C CA . VAL A 1 74 ? 7.783 -3.007 -9.951 1.00 83.00 74 VAL A CA 1
ATOM 563 C C . VAL A 1 74 ? 7.213 -3.964 -8.919 1.00 83.00 74 VAL A C 1
ATOM 565 O O . VAL A 1 74 ? 6.846 -3.568 -7.815 1.00 83.00 74 VAL A O 1
ATOM 568 N N . ASP A 1 75 ? 7.200 -5.243 -9.272 1.00 73.06 75 ASP A N 1
ATOM 569 C CA . ASP A 1 75 ? 6.635 -6.288 -8.413 1.00 73.06 75 ASP A CA 1
ATOM 570 C C . ASP A 1 75 ? 7.661 -6.841 -7.409 1.00 73.06 75 ASP A C 1
ATOM 572 O O . ASP A 1 75 ? 7.308 -7.501 -6.431 1.00 73.06 75 ASP A O 1
ATOM 576 N N . SER A 1 76 ? 8.952 -6.575 -7.633 1.00 69.12 76 SER A N 1
ATOM 577 C CA . SER A 1 76 ? 10.041 -6.989 -6.747 1.00 69.12 76 SER A CA 1
ATOM 578 C C . SER A 1 76 ? 11.259 -6.069 -6.866 1.00 69.12 76 SER A C 1
ATOM 580 O O . SER A 1 76 ? 11.487 -5.443 -7.900 1.00 69.12 76 SER A O 1
ATOM 582 N N . PHE A 1 77 ? 12.095 -6.028 -5.824 1.00 63.03 77 PHE A N 1
ATOM 583 C CA . PHE A 1 77 ? 13.350 -5.257 -5.820 1.00 63.03 77 PHE A CA 1
ATOM 584 C C . PHE A 1 77 ? 14.382 -5.736 -6.857 1.00 63.03 77 PHE A C 1
ATOM 586 O O . PHE A 1 77 ? 15.348 -5.029 -7.129 1.00 63.03 77 PHE A O 1
ATOM 593 N N . VAL A 1 78 ? 14.177 -6.921 -7.435 1.00 67.69 78 VAL A N 1
ATOM 594 C CA . VAL A 1 78 ? 15.034 -7.528 -8.464 1.00 67.69 78 VAL A CA 1
ATOM 595 C C . VAL A 1 78 ? 14.395 -7.488 -9.855 1.00 67.69 78 VAL A C 1
ATOM 597 O O . VAL A 1 78 ? 14.865 -8.169 -10.761 1.00 67.69 78 VAL A O 1
ATOM 600 N N . ALA A 1 79 ? 13.332 -6.698 -10.043 1.00 72.62 79 ALA A N 1
ATOM 601 C CA . ALA A 1 79 ? 12.663 -6.574 -11.332 1.00 72.62 79 ALA A CA 1
ATOM 602 C C . ALA A 1 79 ? 13.639 -6.103 -12.427 1.00 72.62 79 ALA A C 1
ATOM 604 O O . ALA A 1 79 ? 14.332 -5.087 -12.278 1.00 72.62 79 ALA A O 1
ATOM 605 N N . SER A 1 80 ? 13.678 -6.851 -13.532 1.00 84.75 80 SER A N 1
ATOM 606 C CA . SER A 1 80 ? 14.359 -6.446 -14.757 1.00 84.75 80 SER A CA 1
ATOM 607 C C . SER A 1 80 ? 13.438 -5.585 -15.618 1.00 84.75 80 SER A C 1
ATOM 609 O O . SER A 1 80 ? 12.211 -5.698 -15.592 1.00 84.75 80 SER A O 1
ATOM 611 N N . CYS A 1 81 ? 14.035 -4.669 -16.374 1.00 86.00 81 CYS A N 1
ATOM 612 C CA . CYS A 1 81 ? 13.299 -3.850 -17.318 1.00 86.00 81 CYS A CA 1
ATOM 613 C C . CYS A 1 81 ? 12.777 -4.716 -18.478 1.00 86.00 81 CYS A C 1
ATOM 615 O O . CYS A 1 81 ? 13.590 -5.331 -19.165 1.00 86.00 81 CYS A O 1
ATOM 617 N N . PRO A 1 82 ? 11.473 -4.683 -18.807 1.00 86.88 82 PRO A N 1
ATOM 618 C CA . PRO A 1 82 ? 10.920 -5.500 -19.890 1.00 86.88 82 PRO A CA 1
ATOM 619 C C . PRO A 1 82 ? 11.414 -5.099 -21.292 1.00 86.88 82 PRO A C 1
ATOM 621 O O . PRO A 1 82 ? 11.210 -5.843 -22.244 1.00 86.88 82 PRO A O 1
ATOM 624 N N . ALA A 1 83 ? 12.035 -3.923 -21.442 1.00 89.38 83 ALA A N 1
ATOM 625 C CA . ALA A 1 83 ? 12.491 -3.410 -22.735 1.00 89.38 83 ALA A CA 1
ATOM 626 C C . ALA A 1 83 ? 13.982 -3.654 -23.017 1.00 89.38 83 ALA A C 1
ATOM 628 O O . ALA A 1 83 ? 14.373 -3.760 -24.175 1.00 89.38 83 ALA A O 1
ATOM 629 N N . CYS A 1 84 ? 14.827 -3.693 -21.984 1.00 89.88 84 CYS A N 1
ATOM 630 C CA . CYS A 1 84 ? 16.283 -3.802 -22.148 1.00 89.88 84 CYS A CA 1
ATOM 631 C C . CYS A 1 84 ? 16.937 -4.836 -21.223 1.00 89.88 84 CYS A C 1
ATOM 633 O O . CYS A 1 84 ? 18.161 -4.921 -21.181 1.00 89.88 84 CYS A O 1
ATOM 635 N N . ASP A 1 85 ? 16.124 -5.571 -20.460 1.00 87.19 85 ASP A N 1
ATOM 636 C CA . ASP A 1 85 ? 16.497 -6.641 -19.526 1.00 87.19 85 ASP A CA 1
ATOM 637 C C . ASP A 1 85 ? 17.487 -6.240 -18.417 1.00 87.19 85 ASP A C 1
ATOM 639 O O . ASP A 1 85 ? 18.043 -7.060 -17.689 1.00 87.19 85 ASP A O 1
ATOM 643 N N . ARG A 1 86 ? 17.699 -4.934 -18.232 1.00 85.12 86 ARG A N 1
ATOM 644 C CA . ARG A 1 86 ? 18.553 -4.413 -17.167 1.00 85.12 86 ARG A CA 1
ATOM 645 C C . ARG A 1 86 ? 17.832 -4.451 -15.824 1.00 85.12 86 ARG A C 1
ATOM 647 O O . ARG A 1 86 ? 16.703 -3.980 -15.706 1.00 85.12 86 ARG A O 1
ATOM 654 N N . VAL A 1 87 ? 18.529 -4.936 -14.802 1.00 84.00 87 VAL A N 1
ATOM 655 C CA . VAL A 1 87 ? 18.077 -4.915 -13.405 1.00 84.00 87 VAL A CA 1
ATOM 656 C C . VAL A 1 87 ? 18.301 -3.532 -12.792 1.00 84.00 87 VAL A C 1
ATOM 658 O O . VAL A 1 87 ? 19.280 -2.854 -13.110 1.00 84.00 87 VAL A O 1
ATOM 661 N N . GLY A 1 88 ? 17.410 -3.129 -11.887 1.00 79.06 88 GLY A N 1
ATOM 662 C CA . GLY A 1 88 ? 17.537 -1.878 -11.139 1.00 79.06 88 GLY A CA 1
ATOM 663 C C . GLY A 1 88 ? 16.686 -0.763 -11.731 1.00 79.06 88 GLY A C 1
ATOM 664 O O . GLY A 1 88 ? 17.205 0.231 -12.237 1.00 79.06 88 GLY A O 1
ATOM 665 N N . LEU A 1 89 ? 15.365 -0.941 -11.671 1.00 85.69 89 LEU A N 1
ATOM 666 C CA . LEU A 1 89 ? 14.409 0.125 -11.956 1.00 85.69 89 LEU A CA 1
ATOM 667 C C . LEU A 1 89 ? 14.446 1.161 -10.820 1.00 85.69 89 LEU A C 1
ATOM 669 O O . LEU A 1 89 ? 14.340 0.811 -9.644 1.00 85.69 89 LEU A O 1
ATOM 673 N N . GLU A 1 90 ? 14.585 2.437 -11.169 1.00 87.38 90 GLU A N 1
ATOM 674 C CA . GLU A 1 90 ? 14.466 3.548 -10.229 1.00 87.38 90 GLU A CA 1
ATOM 675 C C . GLU A 1 90 ? 12.999 3.724 -9.854 1.00 87.38 90 GLU A C 1
ATOM 677 O O . GLU A 1 90 ? 12.155 3.938 -10.722 1.00 87.38 90 GLU A O 1
ATOM 682 N N . LEU A 1 91 ? 12.672 3.622 -8.570 1.00 85.56 91 LEU A N 1
ATOM 683 C CA . LEU A 1 91 ? 11.285 3.685 -8.134 1.00 85.56 91 LEU A CA 1
ATOM 684 C C . LEU A 1 91 ? 10.741 5.121 -8.197 1.00 85.56 91 LEU A C 1
ATOM 686 O O . LEU A 1 91 ? 11.229 6.002 -7.496 1.00 85.56 91 LEU A O 1
ATOM 690 N N . LEU A 1 92 ? 9.687 5.323 -8.986 1.00 86.44 92 LEU A N 1
ATOM 691 C CA . LEU A 1 92 ? 8.979 6.596 -9.142 1.00 86.44 92 LEU A CA 1
ATOM 692 C C . LEU A 1 92 ? 7.776 6.732 -8.199 1.00 86.44 92 LEU A C 1
ATOM 694 O O . LEU A 1 92 ? 7.393 7.841 -7.840 1.00 86.44 92 LEU A O 1
ATOM 698 N N . GLN A 1 93 ? 7.144 5.609 -7.854 1.00 82.12 93 GLN A N 1
ATOM 699 C CA . GLN A 1 93 ? 5.903 5.555 -7.079 1.00 82.12 93 GLN A CA 1
ATOM 700 C C . GLN A 1 93 ? 5.825 4.238 -6.303 1.00 82.12 93 GLN A C 1
ATOM 702 O O . GLN A 1 93 ? 6.369 3.225 -6.744 1.00 82.12 93 GLN A O 1
ATOM 707 N N . GLY A 1 94 ? 5.098 4.225 -5.184 1.00 75.88 94 GLY A N 1
ATOM 708 C CA . GLY A 1 94 ? 4.827 3.021 -4.394 1.00 75.88 94 GLY A CA 1
ATOM 709 C C . GLY A 1 94 ? 5.543 2.988 -3.045 1.00 75.88 94 GLY A C 1
ATOM 710 O O . GLY A 1 94 ? 5.530 1.957 -2.374 1.00 75.88 94 GLY A O 1
ATOM 711 N N . ARG A 1 95 ? 6.156 4.105 -2.626 1.00 73.81 95 ARG A N 1
ATOM 712 C CA . ARG A 1 95 ? 6.780 4.274 -1.296 1.00 73.81 95 ARG A CA 1
ATOM 713 C C . ARG A 1 95 ? 5.949 5.120 -0.342 1.00 73.81 95 ARG A C 1
ATOM 715 O O . ARG A 1 95 ? 6.396 5.421 0.762 1.00 73.81 95 ARG A O 1
ATOM 722 N N . GLU A 1 96 ? 4.755 5.511 -0.759 1.00 75.88 96 GLU A N 1
ATOM 723 C CA . GLU A 1 96 ? 3.947 6.488 -0.053 1.00 75.88 96 GLU A CA 1
ATOM 724 C C . GLU A 1 96 ? 2.868 5.818 0.809 1.00 75.88 96 GLU A C 1
ATOM 726 O O . GLU A 1 96 ? 2.257 4.817 0.429 1.00 75.88 96 GLU A O 1
ATOM 731 N N . LEU A 1 97 ? 2.585 6.441 1.954 1.00 80.19 97 LEU A N 1
ATOM 732 C CA . LEU A 1 97 ? 1.372 6.236 2.736 1.00 80.19 97 LEU A CA 1
ATOM 733 C C . LEU A 1 97 ? 0.639 7.572 2.815 1.00 80.19 97 LEU A C 1
ATOM 735 O O . LEU A 1 97 ? 1.217 8.577 3.228 1.00 80.19 97 LEU A O 1
ATOM 739 N N . ARG A 1 98 ? -0.635 7.588 2.417 1.00 79.31 98 ARG A N 1
ATOM 740 C CA . ARG A 1 98 ? -1.453 8.803 2.439 1.00 79.31 98 ARG A CA 1
ATOM 741 C C . ARG A 1 98 ? -2.856 8.508 2.965 1.00 79.31 98 ARG A C 1
ATOM 743 O O . ARG A 1 98 ? -3.522 7.589 2.482 1.00 79.31 98 ARG A O 1
ATOM 750 N N . LEU A 1 99 ? -3.312 9.321 3.920 1.00 81.38 99 LEU A N 1
ATOM 751 C CA . LEU A 1 99 ? -4.716 9.376 4.331 1.00 81.38 99 LEU A CA 1
ATOM 752 C C . LEU A 1 99 ? -5.523 10.058 3.216 1.00 81.38 99 LEU A C 1
ATOM 754 O O . LEU A 1 99 ? -5.168 11.158 2.789 1.00 81.38 99 LEU A O 1
ATOM 758 N N . ARG A 1 100 ? -6.564 9.391 2.701 1.00 79.62 100 ARG A N 1
ATOM 759 C CA . ARG A 1 100 ? -7.420 9.943 1.635 1.00 79.62 100 ARG A CA 1
ATOM 760 C C . ARG A 1 100 ? -8.594 10.710 2.209 1.00 79.62 100 ARG A C 1
ATOM 762 O O . ARG A 1 100 ? -8.851 11.825 1.774 1.00 79.62 100 ARG A O 1
ATOM 769 N N . SER A 1 101 ? -9.309 10.082 3.129 1.00 73.88 101 SER A N 1
ATOM 770 C CA . SER A 1 101 ? -10.494 10.641 3.764 1.00 73.88 101 SER A CA 1
ATOM 771 C C . SER A 1 101 ? -10.663 10.037 5.150 1.00 73.88 101 SER A C 1
ATOM 773 O O . SER A 1 101 ? -10.204 8.921 5.414 1.00 73.88 101 SER A O 1
ATOM 775 N N . LEU A 1 102 ? -11.290 10.821 6.016 1.00 81.94 102 LEU A N 1
ATOM 776 C CA . LEU A 1 102 ? -11.670 10.463 7.370 1.00 81.94 102 LEU A CA 1
ATOM 777 C C . LEU A 1 102 ? -13.106 10.947 7.533 1.00 81.94 102 LEU A C 1
ATOM 779 O O . LEU A 1 102 ? -13.337 12.158 7.539 1.00 81.94 102 LEU A O 1
ATOM 783 N N . ASP A 1 103 ? -14.038 10.006 7.604 1.00 78.50 103 ASP A N 1
ATOM 784 C CA . ASP A 1 103 ? -15.451 10.297 7.783 1.00 78.50 103 ASP A CA 1
ATOM 785 C C . ASP A 1 103 ? -15.809 10.127 9.261 1.00 78.50 103 ASP A C 1
ATOM 787 O O . ASP A 1 103 ? -15.472 9.134 9.909 1.00 78.50 103 ASP A O 1
ATOM 791 N N . VAL A 1 104 ? -16.433 11.159 9.826 1.00 77.31 104 VAL A N 1
ATOM 792 C CA . VAL A 1 104 ? -16.818 11.212 11.238 1.00 77.31 104 VAL A CA 1
ATOM 793 C C . VAL A 1 104 ? -18.287 11.565 11.304 1.00 77.31 104 VAL A C 1
ATOM 795 O O . VAL A 1 104 ? -18.672 12.681 10.944 1.00 77.31 104 VAL A O 1
ATOM 798 N N . ASP A 1 105 ? -19.086 10.642 11.826 1.00 72.88 105 ASP A N 1
ATOM 799 C CA . ASP A 1 105 ? -20.487 10.906 12.121 1.00 72.88 105 ASP A CA 1
ATOM 800 C C . ASP A 1 105 ? -20.576 11.938 13.242 1.00 72.88 105 ASP A C 1
ATOM 802 O O . ASP A 1 105 ? -20.202 11.699 14.394 1.00 72.88 105 ASP A O 1
ATOM 806 N N . ARG A 1 106 ? -21.051 13.134 12.899 1.00 59.44 106 ARG A N 1
ATOM 807 C CA . ARG A 1 106 ? -21.279 14.199 13.872 1.00 59.44 106 ARG A CA 1
ATOM 808 C C . ARG A 1 106 ? -22.670 14.085 14.466 1.00 59.44 106 ARG A C 1
ATOM 810 O O . ARG A 1 106 ? -23.535 14.882 14.137 1.00 59.44 106 ARG A O 1
ATOM 817 N N . GLU A 1 107 ? -22.837 13.179 15.419 1.00 62.69 107 GLU A N 1
ATOM 818 C CA . GLU A 1 107 ? -23.890 13.297 16.431 1.00 62.69 107 GLU A CA 1
ATOM 819 C C . GLU A 1 107 ? -23.344 12.925 17.811 1.00 62.69 107 GLU A C 1
ATOM 821 O O . GLU A 1 107 ? -23.484 11.810 18.306 1.00 62.69 107 GLU A O 1
ATOM 826 N N . ALA A 1 108 ? -22.715 13.914 18.444 1.00 50.81 108 ALA A N 1
ATOM 827 C CA . ALA A 1 108 ? -22.463 13.938 19.877 1.00 50.81 108 ALA A CA 1
ATOM 828 C C . ALA A 1 108 ? -23.018 15.257 20.430 1.00 50.81 108 ALA A C 1
ATOM 830 O O . ALA A 1 108 ? -22.275 16.179 20.757 1.00 50.81 108 ALA A O 1
ATOM 831 N N . ASN A 1 109 ? -24.348 15.362 20.484 1.00 45.34 109 ASN A N 1
ATOM 832 C CA . ASN A 1 109 ? -25.012 16.354 21.322 1.00 45.34 109 ASN A CA 1
ATOM 833 C C . ASN A 1 109 ? -24.903 15.881 22.779 1.00 45.34 109 ASN A C 1
ATOM 835 O O . ASN A 1 109 ? -25.795 15.206 23.287 1.00 45.34 109 ASN A O 1
ATOM 839 N N . HIS A 1 110 ? -23.777 16.179 23.425 1.00 50.00 110 HIS A N 1
ATOM 840 C CA . HIS A 1 110 ? -23.685 16.144 24.880 1.00 50.00 110 HIS A CA 1
ATOM 841 C C . HIS A 1 110 ? -24.037 17.540 25.402 1.00 50.00 110 HIS A C 1
ATOM 843 O O . HIS A 1 110 ? -23.227 18.462 25.315 1.00 50.00 110 HIS A O 1
ATOM 849 N N . VAL A 1 111 ? -25.286 17.667 25.864 1.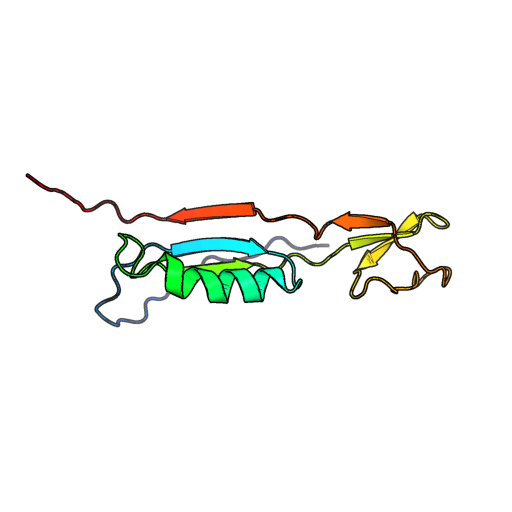00 39.81 111 VAL A N 1
ATOM 850 C CA . VAL A 1 111 ? -25.742 18.706 26.804 1.00 39.81 111 VAL A CA 1
ATOM 851 C C . VAL A 1 111 ? -25.031 18.519 28.139 1.00 39.81 111 VAL A C 1
A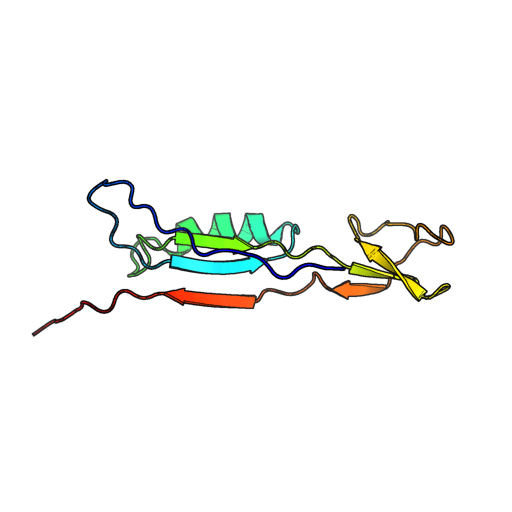TOM 853 O O . VAL A 1 111 ? -24.824 17.341 28.518 1.00 39.81 111 VAL A O 1
#

Secondary structure (DSSP, 8-state):
---------------------EEEEEE-SSHHHHHHHHHHHHHHTTSTTTT-EEEEE----EEE-TTT--EEE--STTPBPTTT--B-PEEEES--EEEEEE---------

Foldseek 3Di:
DDDDDDDDDDDDDDDDDQPAWEWEKEAAPDCVVVVCVVVVCVVCPPHPRVRYHYHYHHDFWWFADPPPRDIDTDPDQQDADPPPRHGDTHIPDRPDIDGDDTGDDPDDPDD